Protein AF-A0A4U0UFH1-F1 (afdb_monomer_lite)

Organism: NCBI:txid706561

Radius of gyration: 25.68 Å; chains: 1; bounding box: 41×74×59 Å

Structure (mmCIF, N/CA/C/O backbone):
data_AF-A0A4U0UFH1-F1
#
_entry.id   AF-A0A4U0UFH1-F1
#
loop_
_atom_site.group_PDB
_atom_site.id
_atom_site.type_symbol
_atom_site.label_atom_id
_atom_site.label_alt_id
_atom_site.label_comp_id
_atom_site.label_asym_id
_atom_site.label_entity_id
_atom_site.label_seq_id
_atom_site.pdbx_PDB_ins_code
_atom_site.Cartn_x
_atom_site.Cartn_y
_atom_site.Cartn_z
_atom_site.occupancy
_atom_site.B_iso_or_equiv
_atom_site.auth_seq_id
_atom_site.auth_comp_id
_atom_site.auth_asym_id
_atom_site.auth_atom_id
_atom_site.pdbx_PDB_model_num
ATOM 1 N N . MET A 1 1 ? -1.975 3.810 -0.167 1.00 56.53 1 MET A N 1
ATOM 2 C CA . MET A 1 1 ? -1.772 4.178 1.249 1.00 56.53 1 MET A CA 1
ATOM 3 C C . MET A 1 1 ? -2.772 5.247 1.732 1.00 56.53 1 MET A C 1
ATOM 5 O O . MET A 1 1 ? -2.327 6.306 2.142 1.00 56.53 1 MET A O 1
ATOM 9 N N . PRO A 1 2 ? -4.106 5.030 1.708 1.00 56.38 2 PRO A N 1
ATOM 10 C CA . PRO A 1 2 ? -5.043 5.984 2.325 1.00 56.38 2 PRO A CA 1
ATOM 11 C C . PRO A 1 2 ? -5.350 5.672 3.802 1.00 56.38 2 PRO A C 1
ATOM 13 O O . PRO A 1 2 ? -5.425 6.580 4.615 1.00 56.38 2 PRO A O 1
ATOM 16 N N . VAL A 1 3 ? -5.448 4.395 4.187 1.00 59.94 3 VAL A N 1
ATOM 17 C CA . VAL A 1 3 ? -5.938 3.991 5.521 1.00 59.94 3 VAL A CA 1
ATOM 18 C C . VAL A 1 3 ? -5.001 4.343 6.676 1.00 59.94 3 VAL A C 1
ATOM 20 O O . VAL A 1 3 ? -5.473 4.820 7.699 1.00 59.94 3 VAL A O 1
ATOM 23 N N . LEU A 1 4 ? -3.680 4.203 6.507 1.00 57.53 4 LEU A N 1
ATOM 24 C CA . LEU A 1 4 ? -2.716 4.647 7.522 1.00 57.53 4 LEU A CA 1
ATOM 25 C C . LEU A 1 4 ? -2.809 6.164 7.747 1.00 57.53 4 LEU A C 1
ATOM 27 O O . LEU A 1 4 ? -2.747 6.614 8.884 1.00 57.53 4 LEU A O 1
ATOM 31 N N . SER A 1 5 ? -3.011 6.937 6.676 1.00 58.66 5 SER A N 1
ATOM 32 C CA . SER A 1 5 ? -3.169 8.391 6.761 1.00 58.66 5 SER A CA 1
ATOM 33 C C . SER A 1 5 ? -4.456 8.765 7.497 1.00 58.66 5 SER A C 1
ATOM 35 O O . SER A 1 5 ? -4.416 9.602 8.393 1.00 58.66 5 SER A O 1
ATOM 37 N N . THR A 1 6 ? -5.572 8.088 7.212 1.00 59.12 6 THR A N 1
ATOM 38 C CA . THR A 1 6 ? -6.838 8.327 7.920 1.00 59.12 6 THR A CA 1
ATOM 39 C C . THR A 1 6 ? -6.751 7.936 9.396 1.00 59.12 6 THR A C 1
ATOM 41 O O . THR A 1 6 ? -7.201 8.688 10.251 1.00 59.12 6 THR A O 1
ATOM 44 N N . CYS A 1 7 ? -6.121 6.804 9.726 1.00 55.56 7 CYS A N 1
ATOM 45 C CA . CYS A 1 7 ? -5.922 6.391 11.116 1.00 55.56 7 CYS A CA 1
ATOM 46 C C . CYS A 1 7 ? -5.016 7.362 11.884 1.00 55.56 7 CYS A C 1
ATOM 48 O O . CYS A 1 7 ? -5.320 7.687 13.025 1.00 55.56 7 CYS A O 1
ATOM 50 N N . VAL A 1 8 ? -3.946 7.864 11.260 1.00 58.84 8 VAL A N 1
ATOM 51 C CA . VAL A 1 8 ? -3.068 8.880 11.863 1.00 58.84 8 VAL A CA 1
ATOM 52 C C . VAL A 1 8 ? -3.810 10.201 12.094 1.00 58.84 8 VAL A C 1
ATOM 54 O O . VAL A 1 8 ? -3.580 10.849 13.106 1.00 58.84 8 VAL A O 1
ATOM 57 N N . PHE A 1 9 ? -4.735 10.575 11.207 1.00 54.12 9 PHE A N 1
ATOM 58 C CA . PHE A 1 9 ? -5.520 11.806 11.344 1.00 54.12 9 PHE A CA 1
ATOM 59 C C . PHE A 1 9 ? -6.676 11.686 12.353 1.00 54.12 9 PHE A C 1
ATOM 61 O O . PHE A 1 9 ? -7.079 12.674 12.958 1.00 54.12 9 PHE A O 1
ATOM 68 N N . CYS A 1 10 ? -7.209 10.478 12.559 1.00 53.50 10 CYS A N 1
ATOM 69 C CA . CYS A 1 10 ? -8.273 10.221 13.533 1.00 53.50 10 CYS A CA 1
ATOM 70 C C . CYS A 1 10 ? -7.763 9.989 14.967 1.00 53.50 10 CYS A C 1
ATOM 72 O O . CYS A 1 10 ? -8.563 10.038 15.900 1.00 53.50 10 CYS A O 1
ATOM 74 N N . VAL A 1 11 ? -6.464 9.743 15.173 1.00 55.12 11 VAL A N 1
ATOM 75 C CA . VAL A 1 11 ? -5.869 9.607 16.512 1.00 55.12 11 VAL A CA 1
ATOM 76 C C . VAL A 1 11 ? -5.380 10.979 16.976 1.00 55.12 11 VAL A C 1
ATOM 78 O O . VAL A 1 11 ? -4.228 11.350 16.777 1.00 55.12 11 VAL A O 1
ATOM 81 N N . ALA A 1 12 ? -6.272 11.735 17.614 1.00 54.06 12 ALA A N 1
ATOM 82 C CA . ALA A 1 12 ? -5.907 12.966 18.317 1.00 54.06 12 ALA A CA 1
ATOM 83 C C . ALA A 1 12 ? -5.194 12.692 19.659 1.00 54.06 12 ALA A C 1
ATOM 85 O O . ALA A 1 12 ? -4.575 13.594 20.213 1.00 54.06 12 ALA A O 1
ATOM 86 N N . ASP A 1 13 ? -5.252 11.453 20.169 1.00 54.22 13 ASP A N 1
ATOM 87 C CA . ASP A 1 13 ? -4.726 11.092 21.487 1.00 54.22 13 ASP A CA 1
ATOM 88 C C . ASP A 1 13 ? -3.996 9.731 21.457 1.00 54.22 13 ASP A C 1
ATOM 90 O O . ASP A 1 13 ? -4.577 8.643 21.534 1.00 54.22 13 ASP A O 1
ATOM 94 N N . LEU A 1 14 ? -2.678 9.791 21.257 1.00 53.53 14 LEU A N 1
ATOM 95 C CA . LEU A 1 14 ? -1.799 8.618 21.160 1.00 53.53 14 LEU A CA 1
ATOM 96 C C . LEU A 1 14 ? -1.584 7.918 22.514 1.00 53.53 14 LEU A C 1
ATOM 98 O O . LEU A 1 14 ? -1.271 6.726 22.530 1.00 53.53 14 LEU A O 1
ATOM 102 N N . ASP A 1 15 ? -1.733 8.618 23.640 1.00 56.34 15 ASP A N 1
ATOM 103 C CA . ASP A 1 15 ? -1.388 8.081 24.965 1.00 56.34 15 ASP A CA 1
ATOM 104 C C . ASP A 1 15 ? -2.514 7.257 25.600 1.00 56.34 15 ASP A C 1
ATOM 106 O O . ASP A 1 15 ? -2.249 6.219 26.219 1.00 56.34 15 ASP A O 1
ATOM 110 N N . THR A 1 16 ? -3.777 7.619 25.362 1.00 54.78 16 THR A N 1
ATOM 111 C CA . THR A 1 16 ? -4.931 6.795 25.769 1.00 54.78 16 THR A CA 1
ATOM 112 C C . THR A 1 16 ? -5.009 5.476 24.998 1.00 54.78 16 THR A C 1
ATOM 114 O O . THR A 1 16 ? -5.370 4.438 25.558 1.00 54.78 16 THR A O 1
ATOM 117 N N . THR A 1 17 ? -4.599 5.482 23.729 1.00 52.62 17 THR A N 1
ATOM 118 C CA . THR A 1 17 ? -4.703 4.316 22.842 1.00 52.62 17 THR A CA 1
ATOM 119 C C . THR A 1 17 ? -3.608 3.266 23.094 1.00 52.62 17 THR A C 1
ATOM 121 O O . THR A 1 17 ? -3.835 2.076 22.888 1.00 52.62 17 THR A O 1
ATOM 124 N N . LEU A 1 18 ? -2.432 3.678 23.583 1.00 53.38 18 LEU A N 1
ATOM 125 C CA . LEU A 1 18 ? -1.328 2.772 23.941 1.00 53.38 18 LEU A CA 1
ATOM 126 C C . LEU A 1 18 ? -1.445 2.194 25.358 1.00 53.38 18 LEU A C 1
ATOM 128 O O . LEU A 1 18 ? -0.888 1.135 25.633 1.00 53.38 18 LEU A O 1
ATOM 132 N N . SER A 1 19 ? -2.167 2.882 26.244 1.00 53.06 19 SER A N 1
ATOM 133 C CA . SER A 1 19 ? -2.436 2.421 27.613 1.00 53.06 19 SER A CA 1
ATOM 134 C C . SER A 1 19 ? -3.617 1.445 27.677 1.00 53.06 19 SER A C 1
ATOM 136 O O . SER A 1 19 ? -3.767 0.690 28.639 1.00 53.06 19 SER A O 1
ATOM 138 N N . ALA A 1 20 ? -4.469 1.436 26.647 1.00 54.28 20 ALA A N 1
ATOM 139 C CA . ALA A 1 20 ? -5.577 0.504 26.539 1.00 54.28 20 ALA A CA 1
ATOM 140 C C . ALA A 1 20 ? -5.063 -0.899 26.171 1.00 54.28 20 ALA A C 1
ATOM 142 O O . ALA A 1 20 ? -4.697 -1.169 25.032 1.00 54.28 20 ALA A O 1
ATOM 143 N N . SER A 1 21 ? -5.118 -1.826 27.132 1.00 47.50 21 SER A N 1
ATOM 144 C CA . SER A 1 21 ? -4.844 -3.273 26.993 1.00 47.50 21 SER A CA 1
ATOM 145 C C . SER A 1 21 ? -5.851 -4.017 26.081 1.00 47.50 21 SER A C 1
ATOM 147 O O . SER A 1 21 ? -6.188 -5.180 26.282 1.00 47.50 21 SER A O 1
ATOM 149 N N . THR A 1 22 ? -6.427 -3.339 25.088 1.00 49.94 22 THR A N 1
ATOM 150 C CA . THR A 1 22 ? -7.315 -3.946 24.092 1.00 49.94 22 THR A CA 1
ATOM 151 C C . THR A 1 22 ? -6.535 -4.033 22.790 1.00 49.94 22 THR A C 1
ATOM 153 O O . THR A 1 22 ? -6.144 -3.010 22.244 1.00 49.94 22 THR A O 1
ATOM 156 N N . GLY A 1 23 ? -6.288 -5.253 22.307 1.00 53.34 23 GLY A N 1
ATOM 157 C CA . GLY A 1 23 ? -5.334 -5.595 21.241 1.00 53.34 23 GLY A CA 1
ATOM 158 C C . GLY A 1 23 ? -5.533 -4.981 19.844 1.00 53.34 23 GLY A C 1
ATOM 159 O O . GLY A 1 23 ? -4.995 -5.522 18.882 1.00 53.34 23 GLY A O 1
ATOM 160 N N . SER A 1 24 ? -6.281 -3.885 19.680 1.00 58.22 24 SER A N 1
ATOM 161 C CA . SER A 1 24 ? -6.248 -3.057 18.470 1.00 58.22 24 SER A CA 1
ATOM 162 C C . SER A 1 24 ? -6.780 -1.630 18.710 1.00 58.22 24 SER A C 1
ATOM 164 O O . SER A 1 24 ? -7.933 -1.483 19.124 1.00 58.22 24 SER A O 1
ATOM 166 N N . PRO A 1 25 ? -6.010 -0.579 18.353 1.00 65.56 25 PRO A N 1
ATOM 167 C CA . PRO A 1 25 ? -6.364 0.838 18.554 1.00 65.56 25 PRO A CA 1
ATOM 168 C C . PRO A 1 25 ? -7.621 1.274 17.783 1.00 65.56 25 PRO A C 1
ATOM 170 O O . PRO A 1 25 ? -8.322 2.207 18.158 1.00 65.56 25 PRO A O 1
ATOM 173 N N . VAL A 1 26 ? -7.942 0.573 16.698 1.00 65.94 26 VAL A N 1
ATOM 174 C CA . VAL A 1 26 ? -9.131 0.835 15.877 1.00 65.94 26 VAL A CA 1
ATOM 175 C C . VAL A 1 26 ? -10.419 0.508 16.640 1.00 65.94 26 VAL A C 1
ATOM 177 O O . VAL A 1 26 ? -11.404 1.237 16.551 1.00 65.94 26 VAL A O 1
ATOM 180 N N . VAL A 1 27 ? -10.413 -0.562 17.439 1.00 67.81 27 VAL A N 1
ATOM 181 C CA . VAL A 1 27 ? -11.609 -1.031 18.154 1.00 67.81 27 VAL A CA 1
ATOM 182 C C . VAL A 1 27 ? -11.937 -0.119 19.340 1.00 67.81 27 VAL A C 1
ATOM 184 O O . VAL A 1 27 ? -13.112 0.110 19.630 1.00 67.81 27 VAL A O 1
ATOM 187 N N . SER A 1 28 ? -10.924 0.448 20.003 1.00 67.69 28 SER A N 1
ATOM 188 C CA . SER A 1 28 ? -11.123 1.394 21.108 1.00 67.69 28 SER A CA 1
ATOM 189 C C . SER A 1 28 ? -11.746 2.708 20.636 1.00 67.69 28 SER A C 1
ATOM 191 O O . SER A 1 28 ? -12.680 3.185 21.278 1.00 67.69 28 SER A O 1
ATOM 193 N N . VAL A 1 29 ? -11.316 3.241 19.485 1.00 72.88 29 VAL A N 1
ATOM 194 C CA . VAL A 1 29 ? -11.898 4.462 18.899 1.00 72.88 29 VAL A CA 1
ATOM 195 C C . VAL A 1 29 ? -13.370 4.244 18.543 1.00 72.88 29 VAL A C 1
ATOM 197 O O . VAL A 1 29 ? -14.221 5.027 18.957 1.00 72.88 29 VAL A O 1
ATOM 200 N N . PHE A 1 30 ? -13.715 3.135 17.877 1.00 72.06 30 PHE A N 1
ATOM 201 C CA . PHE A 1 30 ? -15.117 2.844 17.549 1.00 72.06 30 PHE A CA 1
ATOM 202 C C . PHE A 1 30 ? -15.994 2.625 18.783 1.00 72.06 30 PHE A C 1
ATOM 204 O O . PHE A 1 30 ? -17.158 3.039 18.791 1.00 72.06 30 PHE A O 1
ATOM 211 N N . LYS A 1 31 ? -15.451 2.013 19.842 1.00 72.06 31 LYS A N 1
ATOM 212 C CA . LYS A 1 31 ? -16.163 1.849 21.115 1.00 72.06 31 LYS A CA 1
ATOM 213 C C . LYS A 1 31 ? -16.420 3.199 21.791 1.00 72.06 31 LYS A C 1
ATOM 215 O O . LYS A 1 31 ? -17.509 3.401 22.324 1.00 72.06 31 LYS A O 1
ATOM 220 N N . GLN A 1 32 ? -15.462 4.123 21.723 1.00 71.31 32 GLN A N 1
ATOM 221 C CA . GLN A 1 32 ? -15.585 5.457 22.307 1.00 71.31 32 GLN A CA 1
ATOM 222 C C . GLN A 1 32 ? -16.527 6.370 21.514 1.00 71.31 32 GLN A C 1
ATOM 224 O O . GLN A 1 32 ? -17.304 7.101 22.119 1.00 71.31 32 GLN A O 1
ATOM 229 N N . SER A 1 33 ? -16.535 6.282 20.181 1.00 73.06 33 SER A N 1
ATOM 230 C CA . SER A 1 33 ? -17.460 7.057 19.342 1.00 73.06 33 SER A CA 1
ATOM 231 C C . SER A 1 33 ? -18.903 6.550 19.397 1.00 73.06 33 SER A C 1
ATOM 233 O O . SER A 1 33 ? -19.830 7.339 19.249 1.00 73.06 33 SER A O 1
ATOM 235 N N . THR A 1 34 ? -19.111 5.245 19.593 1.00 78.12 34 THR A N 1
ATOM 236 C CA . THR A 1 34 ? -20.451 4.635 19.494 1.00 78.12 34 THR A CA 1
ATOM 237 C C . THR A 1 34 ? -21.132 4.456 20.852 1.00 78.12 34 THR A C 1
ATOM 239 O O . THR A 1 34 ? -22.347 4.291 20.909 1.00 78.12 34 THR A O 1
ATOM 242 N N . GLY A 1 35 ? -20.375 4.410 21.955 1.00 71.00 35 GLY A N 1
ATOM 243 C CA . GLY A 1 35 ? -20.907 4.184 23.308 1.00 71.00 35 GLY A CA 1
ATOM 244 C C . GLY A 1 35 ? -21.553 2.805 23.537 1.00 71.00 35 GLY A C 1
ATOM 245 O O . GLY A 1 35 ? -21.919 2.478 24.662 1.00 71.00 35 GLY A O 1
ATOM 246 N N . SER A 1 36 ? -21.669 1.974 22.495 1.00 77.44 36 SER A N 1
ATOM 247 C CA . SER A 1 36 ? -22.2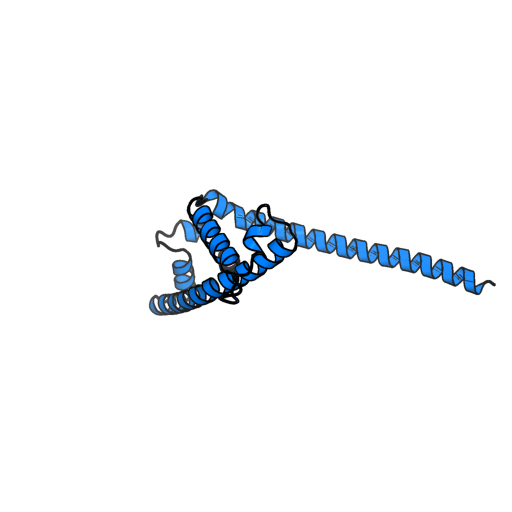98 0.654 22.514 1.00 77.44 36 SER A CA 1
ATOM 248 C C . SER A 1 36 ? -21.435 -0.386 21.802 1.00 77.44 36 SER A C 1
ATOM 250 O O . SER A 1 36 ? -20.925 -0.163 20.700 1.00 77.44 36 SER A O 1
ATOM 252 N N . THR A 1 37 ? -21.301 -1.557 22.427 1.00 76.75 37 THR A N 1
ATOM 253 C CA .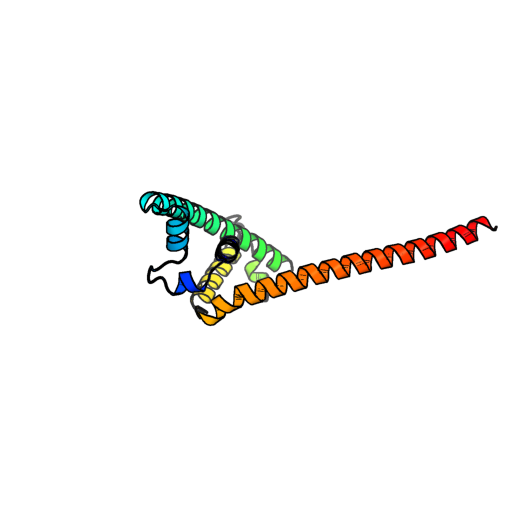 THR A 1 37 ? -20.459 -2.665 21.956 1.00 76.75 37 THR A CA 1
ATOM 254 C C . THR A 1 37 ? -20.951 -3.246 20.628 1.00 76.75 37 THR A C 1
ATOM 256 O O . THR A 1 37 ? -20.138 -3.602 19.781 1.00 76.75 37 THR A O 1
ATOM 259 N N . ALA A 1 38 ? -22.269 -3.303 20.406 1.00 80.69 38 ALA A N 1
ATOM 260 C CA . ALA A 1 38 ? -22.845 -3.872 19.184 1.00 80.69 38 ALA A CA 1
ATOM 261 C C . ALA A 1 38 ? -22.609 -2.978 17.953 1.00 80.69 38 ALA A C 1
ATOM 263 O O . ALA A 1 38 ? -22.250 -3.472 16.884 1.00 80.69 38 ALA A O 1
ATOM 264 N N . GLY A 1 39 ? -22.742 -1.657 18.113 1.00 79.50 39 GLY A N 1
ATOM 265 C CA . GLY A 1 39 ? -22.488 -0.704 17.029 1.00 79.50 39 GLY A CA 1
ATOM 266 C C . GLY A 1 39 ? -21.007 -0.636 16.644 1.00 79.50 39 GLY A C 1
ATOM 267 O O . GLY A 1 39 ? -20.680 -0.598 15.459 1.00 79.50 39 GLY A O 1
ATOM 268 N N . ALA A 1 40 ? -20.102 -0.741 17.624 1.00 77.44 40 ALA A N 1
ATOM 269 C CA . ALA A 1 40 ? -18.664 -0.798 17.366 1.00 77.44 40 ALA A CA 1
ATOM 270 C C . ALA A 1 40 ? -18.262 -2.027 16.525 1.00 77.44 40 ALA A C 1
ATOM 272 O O . ALA A 1 40 ? -17.444 -1.910 15.611 1.00 77.44 40 ALA A O 1
ATOM 273 N N . ILE A 1 41 ? -18.864 -3.195 16.781 1.00 80.81 41 ILE A N 1
ATOM 274 C CA . ILE A 1 41 ? -18.599 -4.423 16.012 1.00 80.81 41 ILE A CA 1
ATOM 275 C C . ILE A 1 41 ? -19.103 -4.289 14.567 1.00 80.81 41 ILE A C 1
ATOM 277 O O . ILE A 1 41 ? -18.384 -4.659 13.639 1.00 80.81 41 ILE A O 1
ATOM 281 N N . GLY A 1 42 ? -20.297 -3.720 14.362 1.00 85.56 42 GLY A N 1
ATOM 282 C CA . GLY A 1 42 ? -20.858 -3.502 13.023 1.00 85.56 42 GLY A CA 1
ATOM 283 C C . GLY A 1 42 ? -20.033 -2.534 12.170 1.00 85.56 42 GLY A C 1
ATOM 284 O O . GLY A 1 42 ? -19.770 -2.800 11.000 1.00 85.56 42 GLY A O 1
ATOM 285 N N . LEU A 1 43 ? -19.552 -1.439 12.761 1.00 81.19 43 LEU A N 1
ATOM 286 C CA . LEU A 1 43 ? -18.667 -0.498 12.065 1.00 81.19 43 LEU A CA 1
ATOM 287 C C . LEU A 1 43 ? -17.311 -1.136 11.729 1.00 81.19 43 LEU A C 1
ATOM 289 O O . LEU A 1 43 ? -16.781 -0.941 10.634 1.00 81.19 43 LEU A O 1
ATOM 293 N N . THR A 1 44 ? -16.779 -1.955 12.641 1.00 80.06 44 THR A N 1
ATOM 294 C CA . THR A 1 44 ? -15.499 -2.649 12.440 1.00 80.06 44 THR A CA 1
ATOM 295 C C . THR A 1 44 ? -15.581 -3.689 11.317 1.00 80.06 44 THR A C 1
ATOM 297 O O . THR A 1 44 ? -14.650 -3.803 10.520 1.00 80.06 44 THR A O 1
ATOM 300 N N . SER A 1 45 ? -16.686 -4.433 11.202 1.00 82.88 45 SER A N 1
ATOM 301 C CA . SER A 1 45 ? -16.848 -5.436 10.139 1.00 82.88 45 SER A CA 1
ATOM 302 C C . SER A 1 45 ? -16.982 -4.802 8.753 1.00 82.88 45 SER A C 1
ATOM 304 O O . SER A 1 45 ? -16.367 -5.280 7.800 1.00 82.88 45 SER A O 1
ATOM 306 N N . ILE A 1 46 ? -17.708 -3.685 8.641 1.00 86.94 46 ILE A N 1
ATOM 307 C CA . ILE A 1 46 ? -17.808 -2.910 7.397 1.00 86.94 46 ILE A CA 1
ATOM 308 C C . ILE A 1 46 ? -16.420 -2.411 6.980 1.00 86.94 46 ILE A C 1
ATOM 310 O O . ILE A 1 46 ? -16.020 -2.585 5.827 1.00 86.94 46 ILE A O 1
ATOM 314 N N . LEU A 1 47 ? -15.642 -1.870 7.921 1.00 82.69 47 LEU A N 1
ATOM 315 C CA . LEU A 1 47 ? -14.278 -1.416 7.653 1.00 82.69 47 LEU A CA 1
ATOM 316 C C . LEU A 1 47 ? -13.377 -2.555 7.145 1.00 82.69 47 LEU A C 1
ATOM 318 O O . LEU A 1 47 ? -12.612 -2.349 6.203 1.00 82.69 47 LEU A O 1
ATOM 322 N N . LEU A 1 48 ? -13.493 -3.758 7.719 1.00 83.06 48 LEU A N 1
ATOM 323 C CA . LEU A 1 48 ? -12.747 -4.940 7.275 1.00 83.06 48 LEU A CA 1
ATOM 324 C C . LEU A 1 48 ? -13.020 -5.263 5.798 1.00 83.06 48 LEU A C 1
ATOM 326 O O . LEU A 1 48 ? -12.090 -5.525 5.038 1.00 83.06 48 LEU A O 1
ATOM 330 N N . VAL A 1 49 ? -14.281 -5.198 5.367 1.00 88.69 49 VAL A N 1
ATOM 331 C CA . VAL A 1 49 ? -14.657 -5.460 3.969 1.00 88.69 49 VAL A CA 1
ATOM 332 C C . VAL A 1 49 ? -14.064 -4.406 3.032 1.00 88.69 49 VAL A C 1
ATOM 334 O O . VAL A 1 49 ? -13.492 -4.752 1.996 1.00 88.69 49 VAL A O 1
ATOM 337 N N . LEU A 1 50 ? -14.127 -3.125 3.407 1.00 85.19 50 LEU A N 1
ATOM 338 C CA . LEU A 1 50 ? -13.516 -2.048 2.623 1.00 85.19 50 LEU A CA 1
ATOM 339 C C . LEU A 1 50 ? -11.997 -2.233 2.502 1.00 85.19 50 LEU A C 1
ATOM 341 O O . LEU A 1 50 ? -11.438 -2.041 1.421 1.00 85.19 50 LEU A O 1
ATOM 345 N N . LEU A 1 51 ? -11.330 -2.655 3.580 1.00 81.81 51 LEU A N 1
ATOM 346 C CA . LEU A 1 51 ? -9.889 -2.917 3.590 1.00 81.81 51 LEU A CA 1
ATOM 347 C C . LEU A 1 51 ? -9.491 -4.005 2.588 1.00 81.81 51 LEU A C 1
ATOM 349 O O . LEU A 1 51 ? -8.477 -3.859 1.901 1.00 81.81 51 LEU A O 1
ATOM 353 N N . LEU A 1 52 ? -10.295 -5.061 2.448 1.00 85.31 52 LEU A N 1
ATOM 354 C CA . LEU A 1 52 ? -10.036 -6.123 1.473 1.00 85.31 52 LEU A CA 1
ATOM 355 C C . LEU A 1 52 ? -10.116 -5.596 0.034 1.00 85.31 52 LEU A C 1
ATOM 357 O O . LEU A 1 52 ? -9.211 -5.833 -0.769 1.00 85.31 52 LEU A O 1
ATOM 361 N N . ILE A 1 53 ? -11.151 -4.815 -0.280 1.00 86.94 53 ILE A N 1
ATOM 362 C CA . ILE A 1 53 ? -11.356 -4.244 -1.621 1.00 86.94 53 ILE A CA 1
ATOM 363 C C . ILE A 1 53 ? -10.242 -3.243 -1.969 1.00 86.94 53 ILE A C 1
ATOM 365 O O . ILE A 1 53 ? -9.712 -3.238 -3.087 1.00 86.94 53 ILE A O 1
ATOM 369 N N . ILE A 1 54 ? -9.842 -2.412 -1.003 1.00 84.94 54 ILE A N 1
ATOM 370 C CA . ILE A 1 54 ? -8.762 -1.433 -1.176 1.00 84.94 54 ILE A CA 1
ATOM 371 C C . ILE A 1 54 ? -7.425 -2.140 -1.395 1.00 84.94 54 ILE A C 1
ATOM 373 O O . ILE A 1 54 ? -6.646 -1.713 -2.247 1.00 84.94 54 ILE A O 1
ATOM 377 N N . SER A 1 55 ? -7.164 -3.230 -0.672 1.00 83.88 55 SER A N 1
ATOM 378 C CA . SER A 1 55 ? -5.925 -4.003 -0.803 1.00 83.88 55 SER A CA 1
ATOM 379 C C . SER A 1 55 ? -5.744 -4.515 -2.232 1.00 83.88 55 SER A C 1
ATOM 381 O O . SER A 1 55 ? -4.721 -4.239 -2.861 1.00 83.88 55 SER A O 1
ATOM 383 N N . ILE A 1 56 ? -6.781 -5.135 -2.799 1.00 87.56 56 ILE A N 1
ATOM 384 C CA . ILE A 1 56 ? -6.775 -5.617 -4.188 1.00 87.56 56 ILE A CA 1
ATOM 385 C C . ILE A 1 56 ? -6.576 -4.452 -5.172 1.00 87.56 56 ILE A C 1
ATOM 387 O O . ILE A 1 56 ? -5.746 -4.526 -6.082 1.00 87.56 56 ILE A O 1
ATOM 391 N N . SER A 1 57 ? -7.288 -3.342 -4.958 1.00 87.38 57 SER A N 1
ATOM 392 C CA . SER A 1 57 ? -7.192 -2.144 -5.803 1.00 87.38 57 SER A CA 1
ATOM 393 C C . SER A 1 57 ? -5.784 -1.540 -5.782 1.00 87.38 57 SER A C 1
ATOM 395 O O . SER A 1 57 ? -5.250 -1.140 -6.817 1.00 87.38 57 SER A O 1
ATOM 397 N N . SER A 1 58 ? -5.145 -1.513 -4.613 1.00 83.75 58 SER A N 1
ATOM 398 C CA . SER A 1 58 ? -3.788 -0.995 -4.454 1.00 83.75 58 SER A CA 1
ATOM 399 C C . SER A 1 58 ? -2.741 -1.866 -5.146 1.00 83.75 58 SER A C 1
ATOM 401 O O . SER A 1 58 ? -1.913 -1.325 -5.875 1.00 83.75 58 SER A O 1
ATOM 403 N N . MET A 1 59 ? -2.829 -3.197 -5.036 1.00 84.62 59 MET A N 1
ATOM 404 C CA . MET A 1 59 ? -1.938 -4.111 -5.765 1.00 84.62 59 MET A CA 1
ATOM 405 C C . MET A 1 59 ? -2.064 -3.924 -7.285 1.00 84.62 59 MET A C 1
ATOM 407 O O . MET A 1 59 ? -1.063 -3.902 -8.012 1.00 84.62 59 MET A O 1
ATOM 411 N N . ALA A 1 60 ? -3.292 -3.715 -7.772 1.00 86.44 60 ALA A N 1
ATOM 412 C CA . ALA A 1 60 ? -3.552 -3.453 -9.183 1.00 86.44 60 ALA A CA 1
ATOM 413 C C . ALA A 1 60 ? -2.937 -2.124 -9.664 1.00 86.44 60 ALA A C 1
ATOM 415 O O . ALA A 1 60 ? -2.390 -2.063 -10.769 1.00 86.44 60 ALA A O 1
ATOM 416 N N . LEU A 1 61 ? -2.997 -1.067 -8.847 1.00 86.62 61 LEU A N 1
ATOM 417 C CA . LEU A 1 61 ? -2.393 0.236 -9.147 1.00 86.62 61 LEU A CA 1
ATOM 418 C C . LEU A 1 61 ? -0.865 0.171 -9.137 1.00 86.62 61 LEU A C 1
ATOM 420 O O . LEU A 1 61 ? -0.234 0.616 -10.097 1.00 86.62 61 LEU A O 1
ATOM 424 N N . THR A 1 62 ? -0.273 -0.437 -8.110 1.00 86.25 62 THR A N 1
ATOM 425 C CA . THR A 1 62 ? 1.184 -0.569 -7.990 1.00 86.25 62 THR A CA 1
ATOM 426 C C . THR A 1 62 ? 1.766 -1.322 -9.181 1.00 86.25 62 THR A C 1
ATOM 428 O O . THR A 1 62 ? 2.741 -0.869 -9.765 1.00 86.25 62 THR A O 1
ATOM 431 N N . THR A 1 63 ? 1.105 -2.383 -9.654 1.00 87.12 63 THR A N 1
ATOM 432 C CA . THR A 1 63 ? 1.539 -3.112 -10.860 1.00 87.12 63 THR A CA 1
ATOM 433 C C . THR A 1 63 ? 1.610 -2.203 -12.099 1.00 87.12 63 THR A C 1
ATOM 435 O O . THR A 1 63 ? 2.522 -2.325 -12.920 1.00 87.12 63 THR A O 1
ATOM 438 N N . ARG A 1 64 ? 0.655 -1.273 -12.258 1.00 86.62 64 ARG A N 1
ATOM 439 C CA . ARG A 1 64 ? 0.645 -0.308 -13.375 1.00 86.62 64 ARG A CA 1
ATOM 440 C C . ARG A 1 64 ? 1.773 0.714 -13.238 1.00 86.62 64 ARG A C 1
ATOM 442 O O . ARG A 1 64 ? 2.416 1.025 -14.236 1.00 86.62 64 ARG A O 1
ATOM 449 N N . GLN A 1 65 ? 2.015 1.195 -12.021 1.00 86.38 65 GLN A N 1
ATOM 450 C CA . GLN A 1 65 ? 3.076 2.157 -11.711 1.00 86.38 65 GLN A CA 1
ATOM 451 C C . GLN A 1 65 ? 4.464 1.549 -11.920 1.00 86.38 65 GLN A C 1
ATOM 453 O O . GLN A 1 65 ? 5.284 2.130 -12.620 1.00 86.38 65 GLN A O 1
ATOM 458 N N . THR A 1 66 ? 4.709 0.344 -11.401 1.00 84.62 66 THR A N 1
ATOM 459 C CA . THR A 1 66 ? 5.977 -0.375 -11.583 1.00 84.62 66 THR A CA 1
ATOM 460 C C . THR A 1 66 ? 6.278 -0.624 -13.059 1.00 84.62 66 THR A C 1
ATOM 462 O O . THR A 1 66 ? 7.420 -0.488 -13.483 1.00 84.62 66 THR A O 1
ATOM 465 N N . PHE A 1 67 ? 5.263 -0.922 -13.875 1.00 82.06 67 PHE A N 1
ATOM 466 C CA . PHE A 1 67 ? 5.466 -1.037 -15.318 1.00 82.06 67 PHE A CA 1
ATOM 467 C C . PHE A 1 67 ? 5.798 0.302 -15.990 1.00 82.06 67 PHE A C 1
ATOM 469 O O . PHE A 1 67 ? 6.643 0.333 -16.880 1.00 82.06 67 PHE A O 1
ATOM 476 N N . ALA A 1 68 ? 5.156 1.401 -15.579 1.00 82.50 68 ALA A N 1
ATOM 477 C CA . ALA A 1 68 ? 5.488 2.729 -16.093 1.00 82.50 68 ALA A CA 1
ATOM 478 C C . ALA A 1 68 ? 6.945 3.101 -15.762 1.00 82.50 68 ALA A C 1
ATOM 480 O O . ALA A 1 68 ? 7.686 3.481 -16.662 1.00 82.50 68 ALA A O 1
ATOM 481 N N . PHE A 1 69 ? 7.396 2.849 -14.528 1.00 78.31 69 PHE A N 1
ATOM 482 C CA . PHE A 1 69 ? 8.796 3.048 -14.132 1.00 78.31 69 PHE A CA 1
ATOM 483 C C . PHE A 1 69 ? 9.777 2.142 -14.883 1.00 78.31 69 PHE A C 1
ATOM 485 O O . PHE A 1 69 ? 10.870 2.573 -15.250 1.00 78.31 69 PHE A O 1
ATOM 492 N N . ALA A 1 70 ? 9.391 0.893 -15.157 1.00 81.50 70 ALA A N 1
ATOM 493 C CA . ALA A 1 70 ? 10.199 0.002 -15.980 1.00 81.50 70 ALA A CA 1
ATOM 494 C C . ALA A 1 70 ? 10.330 0.530 -17.418 1.00 81.50 70 ALA A C 1
ATOM 496 O O . ALA A 1 70 ? 11.412 0.439 -17.991 1.00 81.50 70 ALA A O 1
ATOM 497 N N . ARG A 1 71 ? 9.273 1.132 -17.981 1.00 76.75 71 ARG A N 1
ATOM 498 C CA . ARG A 1 71 ? 9.303 1.759 -19.312 1.00 76.75 71 ARG A CA 1
ATOM 499 C C . ARG A 1 71 ? 10.219 2.984 -19.359 1.00 76.75 71 ARG A C 1
ATOM 501 O O . ARG A 1 71 ? 10.885 3.196 -20.366 1.00 76.75 71 ARG A O 1
ATOM 508 N N . ASP A 1 72 ? 10.295 3.732 -18.265 1.00 87.38 72 ASP A N 1
ATOM 509 C CA . ASP A 1 72 ? 11.153 4.915 -18.157 1.00 87.38 72 ASP A CA 1
ATOM 510 C C . ASP A 1 72 ? 12.618 4.551 -17.809 1.00 87.38 72 ASP A C 1
ATOM 512 O O . ASP A 1 72 ? 13.421 5.423 -17.492 1.00 87.38 72 ASP A O 1
ATOM 516 N N . ASN A 1 73 ? 12.989 3.259 -17.877 1.00 79.88 73 ASN A N 1
ATOM 517 C CA . ASN A 1 73 ? 14.320 2.711 -17.565 1.00 79.88 73 ASN A CA 1
ATOM 518 C C . ASN A 1 73 ? 14.881 3.128 -16.190 1.00 79.88 73 ASN A C 1
ATOM 520 O O . ASN A 1 73 ? 16.086 3.057 -15.957 1.00 79.88 73 ASN A O 1
ATOM 524 N N . SER A 1 74 ? 14.023 3.511 -15.239 1.00 77.06 74 SER A N 1
ATOM 525 C CA . SER A 1 74 ? 14.463 4.050 -13.944 1.00 77.06 74 SER A CA 1
ATOM 526 C C . SER A 1 74 ? 14.794 2.971 -12.897 1.00 77.06 74 SER A C 1
ATOM 528 O O . SER A 1 74 ? 15.072 3.296 -11.743 1.00 77.06 74 SER A O 1
ATOM 530 N N . MET A 1 75 ? 14.732 1.683 -13.260 1.00 76.44 75 MET A N 1
ATOM 531 C CA . MET A 1 75 ? 14.960 0.548 -12.357 1.00 76.44 75 MET A CA 1
ATOM 532 C C . MET A 1 75 ? 16.100 -0.346 -12.844 1.00 76.44 75 MET A C 1
ATOM 534 O O . MET A 1 75 ? 16.172 -0.692 -14.021 1.00 76.44 75 MET A O 1
ATOM 538 N N . VAL A 1 76 ? 16.912 -0.831 -11.898 1.00 64.06 76 VAL A N 1
ATOM 539 C CA . VAL A 1 76 ? 18.066 -1.726 -12.133 1.00 64.06 76 VAL A CA 1
ATOM 540 C C . VAL A 1 76 ? 17.712 -3.062 -12.812 1.00 64.06 76 VAL A C 1
ATOM 542 O O . VAL A 1 76 ? 18.593 -3.740 -13.324 1.00 64.06 76 VAL A O 1
ATOM 545 N N . LEU A 1 77 ? 16.424 -3.427 -12.859 1.00 71.69 77 LEU A N 1
ATOM 546 C CA . LEU A 1 77 ? 15.883 -4.608 -13.551 1.00 71.69 77 LEU A CA 1
ATOM 547 C C . LEU A 1 77 ? 14.795 -4.253 -14.590 1.00 71.69 77 LEU A C 1
ATOM 549 O O . LEU A 1 77 ? 13.912 -5.062 -14.878 1.00 71.69 77 LEU A O 1
ATOM 553 N N . SER A 1 78 ? 14.841 -3.043 -15.160 1.00 74.81 78 SER A N 1
ATOM 554 C CA . SER A 1 78 ? 13.836 -2.544 -16.116 1.00 74.81 78 SER A CA 1
ATOM 555 C C . SER A 1 78 ? 13.572 -3.522 -17.273 1.00 74.81 78 SER A C 1
ATOM 557 O O . SER A 1 78 ? 12.412 -3.826 -17.545 1.00 74.81 78 SER A O 1
ATOM 559 N N . SER A 1 79 ? 14.616 -4.107 -17.873 1.00 73.62 79 SER A N 1
ATOM 560 C CA . SER A 1 79 ? 14.477 -5.024 -19.016 1.00 73.62 79 SER A CA 1
ATOM 561 C C . SER A 1 79 ? 13.630 -6.266 -18.693 1.00 73.62 79 SER A C 1
ATOM 563 O O . SER A 1 79 ? 12.740 -6.621 -19.459 1.00 73.62 79 SER A O 1
ATOM 565 N N . TRP A 1 80 ? 13.814 -6.882 -17.519 1.00 77.19 80 TRP A N 1
ATOM 566 C CA . TRP A 1 80 ? 13.070 -8.086 -17.118 1.00 77.19 80 TRP A CA 1
ATOM 567 C C . TRP A 1 80 ? 11.621 -7.785 -16.700 1.00 77.19 80 TRP A C 1
ATOM 569 O O . TRP A 1 80 ? 10.711 -8.576 -16.952 1.00 77.19 80 TRP A O 1
ATOM 579 N N . ILE A 1 81 ? 11.386 -6.621 -16.087 1.00 74.12 81 ILE A N 1
ATOM 580 C CA . ILE A 1 81 ? 10.059 -6.187 -15.619 1.00 74.12 81 ILE A CA 1
ATOM 581 C C . ILE A 1 81 ? 9.205 -5.650 -16.782 1.00 74.12 81 ILE A C 1
ATOM 583 O O . ILE A 1 81 ? 7.981 -5.802 -16.774 1.00 74.12 81 ILE A O 1
ATOM 587 N N . ALA A 1 82 ? 9.840 -5.049 -17.794 1.00 70.00 82 ALA A N 1
ATOM 588 C CA . ALA A 1 82 ? 9.181 -4.520 -18.985 1.00 70.00 82 ALA A CA 1
ATOM 589 C C . ALA A 1 82 ? 8.761 -5.611 -19.987 1.00 70.00 82 ALA A C 1
ATOM 591 O O . ALA A 1 82 ? 7.937 -5.335 -20.862 1.00 70.00 82 ALA A O 1
ATOM 592 N N . GLN A 1 83 ? 9.270 -6.846 -19.867 1.00 74.44 83 GLN A N 1
ATOM 593 C CA . GLN A 1 83 ? 8.844 -7.948 -20.730 1.00 74.44 83 GLN A CA 1
ATOM 594 C C . GLN A 1 83 ? 7.376 -8.322 -20.478 1.00 74.44 83 GLN A C 1
ATOM 596 O O . GLN A 1 83 ? 6.980 -8.781 -19.405 1.00 74.44 83 GLN A O 1
ATOM 601 N N . ILE A 1 84 ? 6.555 -8.138 -21.513 1.00 71.38 84 ILE A N 1
ATOM 602 C CA . ILE A 1 84 ? 5.138 -8.502 -21.522 1.00 71.38 84 ILE A CA 1
ATOM 603 C C . ILE A 1 84 ? 5.001 -9.917 -22.087 1.00 71.38 84 ILE A C 1
ATOM 605 O O . ILE A 1 84 ? 5.405 -10.188 -23.216 1.00 71.38 84 ILE A O 1
ATOM 609 N N . ASN A 1 85 ? 4.373 -10.816 -21.327 1.00 70.88 85 ASN A N 1
ATOM 610 C CA . ASN A 1 85 ? 4.030 -12.149 -21.816 1.00 70.88 85 ASN A CA 1
ATOM 611 C C . ASN A 1 85 ? 2.821 -12.075 -22.763 1.00 70.88 85 ASN A C 1
ATOM 613 O O . ASN A 1 85 ? 1.680 -11.898 -22.330 1.00 70.88 85 ASN A O 1
ATOM 617 N N . VAL A 1 86 ? 3.070 -12.265 -24.061 1.00 65.88 86 VAL A N 1
ATOM 618 C CA . VAL A 1 86 ? 2.068 -12.164 -25.143 1.00 65.88 86 VAL A CA 1
ATOM 619 C C . VAL A 1 86 ? 0.924 -13.177 -24.984 1.00 65.88 86 VAL A C 1
ATOM 621 O O . VAL A 1 86 ? -0.206 -12.906 -25.371 1.00 65.88 86 VAL A O 1
ATOM 624 N N . ARG A 1 87 ? 1.190 -14.329 -24.350 1.00 71.56 87 ARG A N 1
ATOM 625 C CA . ARG A 1 87 ? 0.213 -15.414 -24.145 1.00 71.56 87 ARG A CA 1
ATOM 626 C C . ARG A 1 87 ? -0.950 -15.029 -23.225 1.00 71.56 87 ARG A C 1
ATOM 628 O O . ARG A 1 87 ? -2.049 -15.537 -23.407 1.00 71.56 87 ARG A O 1
ATOM 635 N N . PHE A 1 88 ? -0.701 -14.168 -22.238 1.00 69.56 88 PHE A N 1
ATOM 636 C CA . PHE A 1 88 ? -1.681 -13.834 -21.202 1.00 69.56 88 PHE A CA 1
ATOM 637 C C . PHE A 1 88 ? -2.175 -12.389 -21.289 1.00 69.56 88 PHE A C 1
ATOM 639 O O . PHE A 1 88 ? -3.156 -12.064 -20.638 1.00 69.56 88 PHE A O 1
ATOM 646 N N . GLY A 1 89 ? -1.512 -11.505 -22.048 1.00 73.31 89 GLY A N 1
ATOM 647 C CA . GLY A 1 89 ? -1.875 -10.080 -22.130 1.00 73.31 89 GLY A CA 1
ATOM 648 C C . GLY A 1 89 ? -1.716 -9.310 -20.808 1.00 73.31 89 GLY A C 1
ATOM 649 O O . GLY A 1 89 ? -1.999 -8.116 -20.743 1.00 73.31 89 GLY A O 1
ATOM 650 N N . VAL A 1 90 ? -1.240 -9.978 -19.750 1.00 70.88 90 VAL A N 1
ATOM 651 C CA . VAL A 1 90 ? -1.050 -9.432 -18.404 1.00 70.88 90 VAL A CA 1
ATOM 652 C C . VAL A 1 90 ? 0.443 -9.407 -18.064 1.00 70.88 90 VAL A C 1
ATOM 654 O O . VAL A 1 90 ? 1.198 -10.332 -18.368 1.00 70.88 90 VAL A O 1
ATOM 657 N N . ARG A 1 91 ? 0.877 -8.330 -17.402 1.00 74.38 91 ARG A N 1
ATOM 658 C CA . ARG A 1 91 ? 2.267 -8.079 -16.981 1.00 74.38 91 ARG A CA 1
ATOM 659 C C . ARG A 1 91 ? 2.635 -8.885 -15.730 1.00 74.38 91 ARG A C 1
ATOM 661 O O . ARG A 1 91 ? 2.746 -8.334 -14.639 1.00 74.38 91 ARG A O 1
ATOM 668 N N . LEU A 1 92 ? 2.797 -10.197 -15.897 1.00 80.06 92 LEU A N 1
ATOM 669 C CA . LEU A 1 92 ? 3.080 -11.154 -14.815 1.00 80.06 92 LEU A CA 1
ATOM 670 C C . LEU A 1 92 ? 4.379 -10.854 -14.047 1.00 80.06 92 LEU A C 1
ATOM 672 O O . LEU A 1 92 ? 4.381 -10.936 -12.820 1.00 80.06 92 LEU A O 1
ATOM 676 N N . ASN A 1 93 ? 5.450 -10.441 -14.733 1.00 82.81 93 ASN A N 1
ATOM 677 C CA . ASN A 1 93 ? 6.739 -10.159 -14.085 1.00 82.81 93 ASN A CA 1
ATOM 678 C C . ASN A 1 93 ? 6.646 -8.985 -13.095 1.00 82.81 93 ASN A C 1
ATOM 680 O O . ASN A 1 93 ? 7.228 -9.042 -12.015 1.00 82.81 93 ASN A O 1
ATOM 684 N N . ALA A 1 94 ? 5.856 -7.953 -13.417 1.00 82.06 94 ALA A N 1
ATOM 685 C CA . ALA A 1 94 ? 5.616 -6.825 -12.516 1.00 82.06 94 ALA A CA 1
ATOM 686 C C . ALA A 1 94 ? 4.839 -7.251 -11.259 1.00 82.06 94 ALA A C 1
ATOM 688 O O . ALA A 1 94 ? 5.182 -6.829 -10.157 1.00 82.06 94 ALA A O 1
ATOM 689 N N . VAL A 1 95 ? 3.844 -8.135 -11.406 1.00 84.94 95 VAL A N 1
ATOM 690 C CA . VAL A 1 95 ? 3.077 -8.675 -10.270 1.00 84.94 95 VAL A CA 1
ATOM 691 C C . VAL A 1 95 ? 3.983 -9.499 -9.352 1.00 84.94 95 VAL A C 1
ATOM 693 O O . VAL A 1 95 ? 4.015 -9.254 -8.146 1.00 84.94 95 VAL A O 1
ATOM 696 N N . LEU A 1 96 ? 4.779 -10.414 -9.915 1.00 85.75 96 LEU A N 1
ATOM 697 C CA . LEU A 1 96 ? 5.737 -11.231 -9.160 1.00 85.75 96 LEU A CA 1
ATOM 698 C C . LEU A 1 96 ? 6.764 -10.375 -8.413 1.00 85.75 96 LEU A C 1
ATOM 700 O O . LEU A 1 96 ? 7.028 -10.626 -7.239 1.00 85.75 96 LEU A O 1
ATOM 704 N N . PHE A 1 97 ? 7.289 -9.329 -9.057 1.00 85.62 97 PHE A N 1
ATOM 705 C CA . PHE A 1 97 ? 8.209 -8.391 -8.418 1.00 85.62 97 PHE A CA 1
ATOM 706 C C . PHE A 1 97 ? 7.559 -7.670 -7.230 1.00 85.62 97 PHE A C 1
ATOM 708 O O . PHE A 1 97 ? 8.136 -7.636 -6.145 1.00 85.62 97 PHE A O 1
ATOM 715 N N . THR A 1 98 ? 6.341 -7.138 -7.397 1.00 84.62 98 THR A N 1
ATOM 716 C CA . THR A 1 98 ? 5.633 -6.463 -6.295 1.00 84.62 98 THR A CA 1
ATOM 717 C C . THR A 1 98 ? 5.332 -7.409 -5.134 1.00 84.62 98 THR A C 1
ATOM 719 O O . THR A 1 98 ? 5.477 -7.017 -3.981 1.00 84.62 98 THR A O 1
ATOM 722 N N . MET A 1 99 ? 5.000 -8.671 -5.417 1.00 85.06 99 MET A N 1
ATOM 723 C CA . MET A 1 99 ? 4.740 -9.673 -4.386 1.00 85.06 99 MET A CA 1
ATOM 724 C C . MET A 1 99 ? 6.019 -10.055 -3.627 1.00 85.06 99 MET A C 1
ATOM 726 O O . MET A 1 99 ? 6.016 -10.101 -2.398 1.00 85.06 99 MET A O 1
ATOM 730 N N . ALA A 1 100 ? 7.130 -10.257 -4.343 1.00 88.50 100 ALA A N 1
ATOM 731 C CA . ALA A 1 100 ? 8.436 -10.507 -3.738 1.00 88.50 100 ALA A CA 1
ATOM 732 C C . ALA A 1 100 ? 8.893 -9.323 -2.871 1.00 88.50 100 ALA A C 1
ATOM 734 O O . ALA A 1 100 ? 9.378 -9.519 -1.759 1.00 88.50 100 ALA A O 1
ATOM 735 N N . PHE A 1 101 ? 8.674 -8.092 -3.337 1.00 84.75 101 PHE A N 1
ATOM 736 C CA . PHE A 1 101 ? 8.977 -6.882 -2.578 1.00 84.75 101 PHE A CA 1
ATOM 737 C C . PHE A 1 101 ? 8.124 -6.762 -1.307 1.00 84.75 101 PHE A C 1
ATOM 739 O O . PHE A 1 101 ? 8.654 -6.443 -0.246 1.00 84.75 101 PHE A O 1
ATOM 746 N N . SER A 1 102 ? 6.825 -7.071 -1.378 1.00 84.00 102 SER A N 1
ATOM 747 C CA . SER A 1 102 ? 5.952 -7.110 -0.199 1.00 84.00 102 SER A CA 1
ATOM 748 C C . SER A 1 102 ? 6.398 -8.151 0.828 1.00 84.00 102 SER A C 1
ATOM 750 O O . SER A 1 102 ? 6.355 -7.869 2.022 1.00 84.00 102 SER A O 1
ATOM 752 N N . LEU A 1 103 ? 6.872 -9.322 0.393 1.00 85.00 103 LEU A N 1
ATOM 753 C CA . LEU A 1 103 ? 7.427 -10.340 1.292 1.00 85.00 103 LEU A CA 1
ATOM 754 C C . LEU A 1 103 ? 8.732 -9.874 1.946 1.00 85.00 103 LEU A C 1
ATOM 756 O O . LEU A 1 103 ? 8.914 -10.056 3.146 1.00 85.00 103 LEU A O 1
ATOM 760 N N . LEU A 1 104 ? 9.608 -9.223 1.178 1.00 87.88 104 LEU A N 1
ATOM 761 C CA . LEU A 1 104 ? 10.859 -8.661 1.687 1.00 87.88 104 LEU A CA 1
ATOM 762 C C . LEU A 1 104 ? 10.598 -7.567 2.736 1.00 87.88 104 LEU A C 1
ATOM 764 O O . LEU A 1 104 ? 11.222 -7.552 3.794 1.00 87.88 104 LEU A O 1
ATOM 768 N N . MET A 1 105 ? 9.628 -6.690 2.464 1.00 77.81 105 MET A N 1
ATOM 769 C CA . MET A 1 105 ? 9.173 -5.656 3.397 1.00 77.81 105 MET A CA 1
ATOM 770 C C . MET A 1 105 ? 8.486 -6.252 4.621 1.00 77.81 105 MET A C 1
ATOM 772 O O . MET A 1 105 ? 8.692 -5.766 5.719 1.00 77.81 105 MET A O 1
ATOM 776 N N . SER A 1 106 ? 7.729 -7.338 4.473 1.00 79.50 106 SER A N 1
ATOM 777 C CA . SER A 1 106 ? 7.146 -8.034 5.623 1.00 79.50 106 SER A CA 1
ATOM 778 C C . SER A 1 106 ? 8.200 -8.712 6.503 1.00 79.50 106 SER A C 1
ATOM 780 O O . SER A 1 106 ? 7.897 -9.040 7.648 1.00 79.50 106 SER A O 1
ATOM 782 N N . LEU A 1 107 ? 9.405 -8.963 5.985 1.00 75.81 107 LEU A N 1
ATOM 783 C CA . LEU A 1 107 ? 10.515 -9.534 6.748 1.00 75.81 107 LEU A CA 1
ATOM 784 C C . LEU A 1 107 ? 11.277 -8.454 7.533 1.00 75.81 107 LEU A C 1
ATOM 786 O O . LEU A 1 107 ? 11.773 -8.699 8.630 1.00 75.81 107 LEU A O 1
ATOM 790 N N . ILE A 1 108 ? 11.306 -7.236 6.996 1.00 83.12 108 ILE A N 1
ATOM 791 C CA . ILE A 1 108 ? 11.788 -6.020 7.651 1.00 83.12 108 ILE A CA 1
ATOM 792 C C . ILE A 1 108 ? 10.593 -5.375 8.358 1.00 83.12 108 ILE A C 1
ATOM 794 O O . ILE A 1 108 ? 9.945 -4.492 7.824 1.00 83.12 108 ILE A O 1
ATOM 798 N N . ASN A 1 109 ? 10.246 -5.829 9.563 1.00 62.66 109 ASN A N 1
ATOM 799 C CA . ASN A 1 109 ? 9.212 -5.164 10.367 1.00 62.66 109 ASN A CA 1
ATOM 800 C C . ASN A 1 109 ? 9.841 -4.078 11.259 1.00 62.66 109 ASN A C 1
ATOM 802 O O . ASN A 1 109 ? 10.301 -4.403 12.358 1.00 62.66 109 ASN A O 1
ATOM 806 N N . PRO A 1 110 ? 9.849 -2.787 10.871 1.00 58.06 110 PRO A N 1
ATOM 807 C CA . PRO A 1 110 ? 10.140 -1.695 11.790 1.00 58.06 110 PRO A CA 1
ATOM 808 C C . PRO A 1 110 ? 8.905 -1.432 12.664 1.00 58.06 110 PRO A C 1
ATOM 810 O O . PRO A 1 110 ? 8.238 -0.411 12.537 1.00 58.06 110 PRO A O 1
ATOM 813 N N . SER A 1 111 ? 8.582 -2.361 13.563 1.00 63.44 111 SER A N 1
ATOM 814 C CA . SER A 1 111 ? 7.446 -2.227 14.482 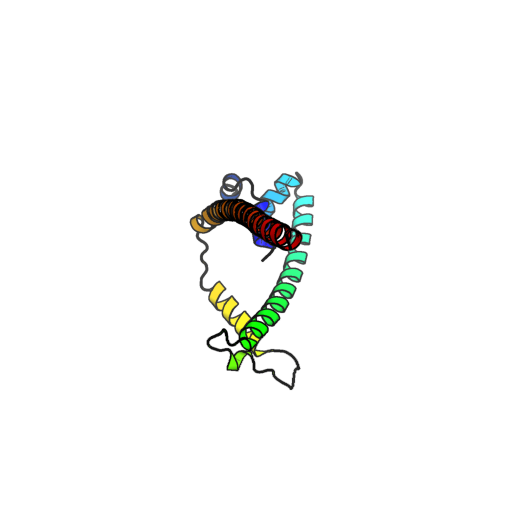1.00 63.44 111 SER A CA 1
ATOM 815 C C . SER A 1 111 ? 7.845 -1.548 15.796 1.00 63.44 111 SER A C 1
ATOM 817 O O . SER A 1 111 ? 7.430 -1.978 16.870 1.00 63.44 111 SER A O 1
ATOM 819 N N . SER A 1 112 ? 8.710 -0.530 15.754 1.00 71.19 112 SER A N 1
ATOM 820 C CA . SER A 1 112 ? 9.151 0.131 16.984 1.00 71.19 112 SER A CA 1
ATOM 821 C C . SER A 1 112 ? 8.146 1.208 17.398 1.00 71.19 112 SER A C 1
ATOM 823 O O . SER A 1 112 ? 7.840 2.137 16.650 1.00 71.19 112 SER A O 1
ATOM 825 N N . THR A 1 113 ? 7.638 1.106 18.628 1.00 64.19 113 THR A N 1
ATOM 826 C CA . THR A 1 113 ? 6.677 2.054 19.222 1.00 64.19 113 THR A CA 1
ATOM 827 C C . THR A 1 113 ? 7.166 3.507 19.148 1.00 64.19 113 THR A C 1
ATOM 829 O O . THR A 1 113 ? 6.364 4.430 19.024 1.00 64.19 113 THR A O 1
ATOM 832 N N . MET A 1 114 ? 8.487 3.714 19.152 1.00 65.12 114 MET A N 1
ATOM 833 C CA . MET A 1 114 ? 9.113 5.034 19.036 1.00 65.12 114 MET A CA 1
ATOM 834 C C . MET A 1 114 ? 9.011 5.614 17.619 1.00 65.12 114 MET A C 1
ATOM 836 O O . MET A 1 114 ? 8.719 6.798 17.465 1.00 65.12 114 MET A O 1
ATOM 840 N N . ALA A 1 115 ? 9.192 4.791 16.579 1.00 63.22 115 ALA A N 1
ATOM 841 C CA . ALA A 1 115 ? 9.034 5.235 15.196 1.00 63.22 115 ALA A CA 1
ATOM 842 C C . ALA A 1 115 ? 7.569 5.582 14.888 1.00 63.22 115 ALA A C 1
ATOM 844 O O . ALA A 1 115 ? 7.298 6.610 14.268 1.00 63.22 115 ALA A O 1
ATOM 845 N N . PHE A 1 116 ? 6.621 4.786 15.397 1.00 61.97 116 PHE A N 1
ATOM 846 C CA . PHE A 1 116 ? 5.191 5.063 15.231 1.00 61.97 116 PHE A CA 1
ATOM 847 C C . PHE A 1 116 ? 4.726 6.323 15.961 1.00 61.97 116 PHE A C 1
ATOM 849 O O . PHE A 1 116 ? 3.887 7.042 15.429 1.00 61.97 116 PHE A O 1
ATOM 856 N N . LYS A 1 117 ? 5.272 6.620 17.149 1.00 66.56 117 LYS A N 1
ATOM 857 C CA . LYS A 1 117 ? 4.976 7.871 17.869 1.00 66.56 117 LYS A CA 1
ATOM 858 C C . LYS A 1 117 ? 5.568 9.100 17.167 1.00 66.56 117 LYS A C 1
ATOM 860 O O . LYS A 1 117 ? 4.950 10.159 17.173 1.00 66.56 117 LYS A O 1
ATOM 865 N N . CYS A 1 118 ? 6.749 8.969 16.560 1.00 68.31 118 CYS A N 1
ATOM 866 C CA . CYS A 1 118 ? 7.460 10.089 15.940 1.00 68.31 118 CYS A CA 1
ATOM 867 C C . CYS A 1 118 ? 6.945 10.435 14.528 1.00 68.31 118 CYS A C 1
ATOM 869 O O . CYS A 1 118 ? 6.914 11.601 14.145 1.00 68.31 118 CYS A O 1
ATOM 871 N N . PHE A 1 119 ? 6.487 9.448 13.750 1.00 70.81 119 PHE A N 1
ATOM 872 C CA . PHE A 1 119 ? 5.986 9.682 12.392 1.00 70.81 119 PHE A CA 1
ATOM 873 C C . PHE A 1 119 ? 4.881 10.751 12.294 1.00 70.81 119 PHE A C 1
ATOM 875 O O . PHE A 1 119 ? 5.055 11.670 11.499 1.00 70.81 119 PHE A O 1
ATOM 882 N N . PRO A 1 120 ? 3.783 10.706 13.075 1.00 68.19 120 PRO A N 1
ATOM 883 C CA . PRO A 1 120 ? 2.733 11.714 12.982 1.00 68.19 120 PRO A CA 1
ATOM 884 C C . PRO A 1 120 ? 3.233 13.109 13.356 1.00 68.19 120 PRO A C 1
ATOM 886 O O . PRO A 1 120 ? 2.899 14.051 12.653 1.00 68.19 120 PRO A O 1
ATOM 889 N N . VAL A 1 121 ? 4.080 13.250 14.386 1.00 74.00 121 VAL A N 1
ATOM 890 C CA . VAL A 1 121 ? 4.602 14.567 14.794 1.00 74.00 121 VAL A CA 1
ATOM 891 C C . VAL A 1 121 ? 5.601 15.136 13.782 1.00 74.00 121 VAL A C 1
ATOM 893 O O . VAL A 1 121 ? 5.60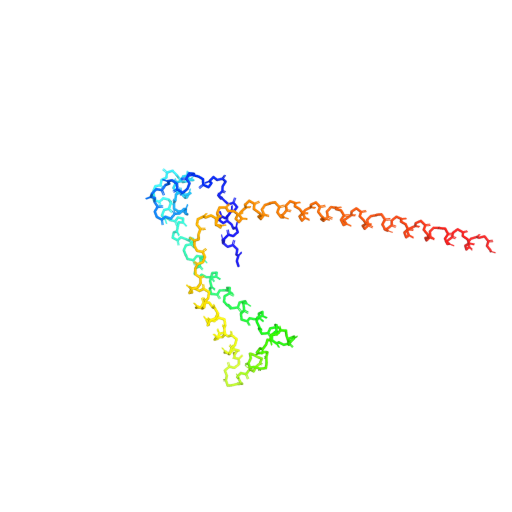0 16.335 13.527 1.00 74.00 121 VAL A O 1
ATOM 896 N N . CYS A 1 122 ? 6.432 14.295 13.158 1.00 69.00 122 CYS A N 1
ATOM 897 C CA . CYS A 1 122 ? 7.321 14.729 12.079 1.00 69.00 122 CYS A CA 1
ATOM 898 C C . CYS A 1 122 ? 6.553 15.017 10.790 1.00 69.00 122 CYS A C 1
ATOM 900 O O . CYS A 1 122 ? 6.906 15.950 10.079 1.00 69.00 122 CYS A O 1
ATOM 902 N N . PHE A 1 123 ? 5.513 14.241 10.488 1.00 68.62 123 PHE A N 1
ATOM 903 C CA . PHE A 1 123 ? 4.691 14.437 9.302 1.00 68.62 123 PHE A CA 1
ATOM 904 C C . PHE A 1 123 ? 3.849 15.709 9.406 1.00 68.62 123 PHE A C 1
ATOM 906 O O . PHE A 1 123 ? 3.793 16.458 8.439 1.00 68.62 123 PHE A O 1
ATOM 913 N N . THR A 1 124 ? 3.246 16.001 10.564 1.00 70.31 124 THR A N 1
ATOM 914 C CA . THR A 1 124 ? 2.528 17.267 10.771 1.00 70.31 124 THR A CA 1
ATOM 915 C C . THR A 1 124 ? 3.473 18.457 10.721 1.00 70.31 124 THR A C 1
ATOM 917 O O . THR A 1 124 ? 3.139 19.436 10.067 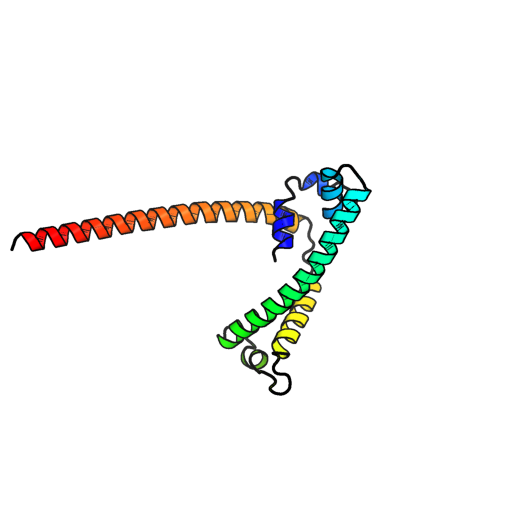1.00 70.31 124 THR A O 1
ATOM 920 N N 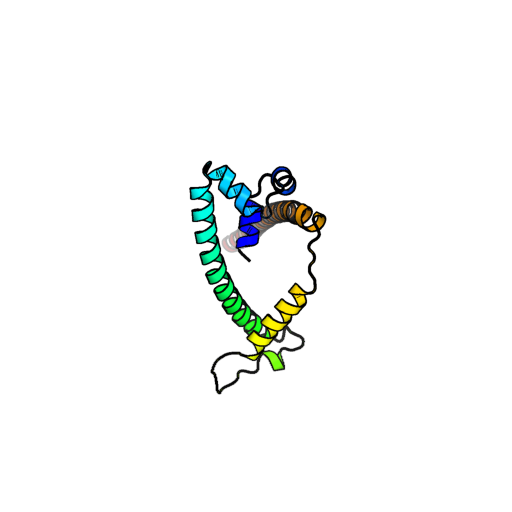. ARG A 1 125 ? 4.680 18.360 11.300 1.00 72.50 125 ARG A N 1
ATOM 921 C CA . ARG A 1 125 ? 5.705 19.405 11.138 1.00 72.50 125 ARG A CA 1
ATOM 922 C C . ARG A 1 125 ? 6.090 19.609 9.675 1.00 72.50 125 ARG A C 1
ATOM 924 O O . ARG A 1 125 ? 6.136 20.736 9.216 1.00 72.50 125 ARG A O 1
ATOM 931 N N . ARG A 1 126 ? 6.302 18.515 8.936 1.00 71.44 126 ARG A N 1
ATOM 932 C CA . ARG A 1 126 ? 6.657 18.550 7.511 1.00 71.44 126 ARG A CA 1
ATOM 933 C C . ARG A 1 126 ? 5.533 19.141 6.659 1.00 71.44 126 ARG A C 1
ATOM 935 O O . ARG A 1 126 ? 5.824 19.882 5.734 1.00 71.44 126 ARG A O 1
ATOM 942 N N . ALA A 1 127 ? 4.279 18.824 6.973 1.00 71.12 127 ALA A N 1
ATOM 943 C CA . ALA A 1 127 ? 3.116 19.375 6.287 1.00 71.12 127 ALA A CA 1
ATOM 944 C C . ALA A 1 127 ? 2.943 20.875 6.571 1.00 71.12 127 ALA A C 1
ATOM 946 O O . ALA A 1 127 ? 2.571 21.617 5.668 1.00 71.12 127 ALA A O 1
ATOM 947 N N . ASP A 1 128 ? 3.255 21.320 7.790 1.00 75.06 128 ASP A N 1
ATOM 948 C CA . ASP A 1 128 ? 3.299 22.737 8.164 1.00 75.06 128 ASP A CA 1
ATOM 949 C C . ASP A 1 128 ? 4.445 23.465 7.430 1.00 75.06 128 ASP A C 1
ATOM 951 O O . ASP A 1 128 ? 4.241 24.519 6.828 1.00 75.06 128 ASP A O 1
ATOM 955 N N . ASP A 1 129 ? 5.625 22.838 7.342 1.00 79.31 129 ASP A N 1
ATOM 956 C CA . ASP A 1 129 ? 6.754 23.339 6.548 1.00 79.31 129 ASP A CA 1
ATOM 957 C C . ASP A 1 129 ? 6.409 23.423 5.049 1.00 79.31 129 ASP A C 1
ATOM 959 O O . ASP A 1 129 ? 6.754 24.405 4.392 1.00 79.31 129 ASP A O 1
ATOM 963 N N . ASP A 1 130 ? 5.712 22.423 4.495 1.00 77.62 130 ASP A N 1
ATOM 964 C CA . ASP A 1 130 ? 5.303 22.400 3.086 1.00 77.62 130 ASP A CA 1
ATOM 965 C C . ASP A 1 130 ? 4.204 23.443 2.798 1.00 77.62 130 ASP A C 1
ATOM 967 O O . ASP A 1 130 ? 4.226 24.059 1.730 1.00 77.62 130 ASP A O 1
ATOM 971 N N . VAL A 1 131 ? 3.285 23.710 3.740 1.00 78.31 131 VAL A N 1
ATOM 972 C CA . VAL A 1 131 ? 2.265 24.766 3.584 1.00 78.31 131 VAL A CA 1
ATOM 973 C C . VAL A 1 131 ? 2.908 26.154 3.599 1.00 78.31 131 VAL A C 1
ATOM 975 O O . VAL A 1 131 ? 2.643 26.970 2.716 1.00 78.31 131 VAL A O 1
ATOM 978 N N . HIS A 1 132 ? 3.841 26.394 4.524 1.00 79.69 132 HIS A N 1
ATOM 979 C CA . HIS A 1 132 ? 4.586 27.647 4.596 1.00 79.69 132 HIS A CA 1
ATOM 980 C C . HIS A 1 132 ? 5.547 27.829 3.414 1.00 79.69 132 HIS A C 1
ATOM 982 O O . HIS A 1 132 ? 5.737 28.951 2.939 1.00 79.69 132 HIS A O 1
ATOM 988 N N . ALA A 1 133 ? 6.147 26.749 2.908 1.00 82.56 133 ALA A N 1
ATOM 989 C CA . ALA A 1 133 ? 6.970 26.786 1.703 1.00 82.56 133 ALA A CA 1
ATOM 990 C C . ALA A 1 133 ? 6.130 27.105 0.458 1.00 82.56 133 ALA A C 1
ATOM 992 O O . ALA A 1 133 ? 6.551 27.917 -0.366 1.00 82.56 133 ALA A O 1
ATOM 993 N N . PHE A 1 134 ? 4.930 26.529 0.339 1.00 79.12 134 PHE A N 1
ATOM 994 C CA . PHE A 1 134 ? 4.012 26.834 -0.756 1.00 79.12 134 PHE A CA 1
ATOM 995 C C . PHE A 1 134 ? 3.550 28.298 -0.729 1.00 79.12 134 PHE A C 1
ATOM 997 O O . PHE A 1 134 ? 3.520 28.942 -1.779 1.00 79.12 134 PHE A O 1
ATOM 1004 N N . ASP A 1 135 ? 3.293 28.865 0.454 1.00 82.62 135 ASP A N 1
ATOM 1005 C CA . ASP A 1 135 ? 2.999 30.296 0.603 1.00 82.62 135 ASP A CA 1
ATOM 1006 C C . ASP A 1 135 ? 4.179 31.184 0.184 1.00 82.62 135 ASP A C 1
ATOM 1008 O O . ASP A 1 135 ? 3.976 32.205 -0.477 1.00 82.62 135 ASP A O 1
ATOM 1012 N N . ARG A 1 136 ? 5.425 30.787 0.488 1.00 84.75 136 ARG A N 1
ATOM 1013 C CA . ARG A 1 136 ? 6.614 31.509 -0.001 1.00 84.75 136 ARG A CA 1
ATOM 1014 C C . ARG A 1 136 ? 6.758 31.434 -1.517 1.00 84.75 136 ARG A C 1
ATOM 1016 O O . ARG A 1 136 ? 7.064 32.452 -2.124 1.00 84.75 136 ARG A O 1
ATOM 1023 N N . LEU A 1 137 ? 6.502 30.277 -2.129 1.00 83.94 137 LEU A N 1
ATOM 1024 C CA . LEU A 1 137 ? 6.525 30.129 -3.590 1.00 83.94 137 LEU A CA 1
ATOM 1025 C C . LEU A 1 137 ? 5.433 30.970 -4.257 1.00 83.94 137 LEU A C 1
ATOM 1027 O O . LEU A 1 137 ? 5.673 31.600 -5.281 1.00 83.94 137 LEU A O 1
ATOM 1031 N N . ARG A 1 138 ? 4.244 31.040 -3.650 1.00 81.00 138 ARG A N 1
ATOM 1032 C CA . ARG A 1 138 ? 3.150 31.884 -4.141 1.00 81.00 138 ARG A CA 1
ATOM 1033 C C . ARG A 1 138 ? 3.469 33.378 -4.003 1.00 81.00 138 ARG A C 1
ATOM 1035 O O . ARG A 1 138 ? 3.069 34.161 -4.862 1.00 81.00 138 ARG A O 1
ATOM 1042 N N . ALA A 1 139 ? 4.191 33.772 -2.954 1.00 82.19 139 ALA A N 1
ATOM 1043 C CA . ALA A 1 139 ? 4.681 35.137 -2.776 1.00 82.19 139 ALA A CA 1
ATOM 1044 C C . ALA A 1 139 ? 5.791 35.497 -3.781 1.00 82.19 139 ALA A C 1
ATOM 1046 O O . ALA A 1 139 ? 5.788 36.606 -4.314 1.00 82.19 139 ALA A O 1
ATOM 1047 N N . ASP A 1 140 ? 6.690 34.558 -4.079 1.00 83.56 140 ASP A N 1
ATOM 1048 C CA . ASP A 1 140 ? 7.755 34.723 -5.074 1.00 83.56 140 ASP A CA 1
ATOM 1049 C C . ASP A 1 140 ? 7.179 34.830 -6.496 1.00 83.56 140 ASP A C 1
ATOM 1051 O O . ASP A 1 140 ? 7.502 35.763 -7.228 1.00 83.56 140 ASP A O 1
ATOM 1055 N N . GLU A 1 141 ? 6.199 33.985 -6.849 1.00 80.12 141 GLU A N 1
ATOM 1056 C CA . GLU A 1 141 ? 5.499 34.069 -8.140 1.00 80.12 141 GLU A CA 1
ATOM 1057 C C . GLU A 1 141 ? 4.732 35.400 -8.290 1.00 80.12 141 GLU A C 1
ATOM 1059 O O . GLU A 1 141 ? 4.679 35.984 -9.374 1.00 80.12 141 GLU A O 1
ATOM 1064 N N . ALA A 1 142 ? 4.153 35.926 -7.203 1.00 82.06 142 ALA A N 1
ATOM 1065 C CA . ALA A 1 142 ? 3.503 37.237 -7.211 1.00 82.06 142 ALA A CA 1
ATOM 1066 C C . ALA A 1 142 ? 4.510 38.389 -7.399 1.00 82.06 142 ALA A C 1
ATOM 1068 O O . ALA A 1 142 ? 4.217 39.345 -8.123 1.00 82.06 142 ALA A O 1
ATOM 1069 N N . ALA A 1 143 ? 5.696 38.290 -6.793 1.00 83.31 143 ALA A N 1
ATOM 1070 C CA . ALA A 1 143 ? 6.773 39.264 -6.952 1.00 83.31 143 ALA A CA 1
ATOM 1071 C C . ALA A 1 143 ? 7.375 39.232 -8.368 1.00 83.31 143 ALA A C 1
ATOM 1073 O O . ALA A 1 143 ? 7.596 40.287 -8.968 1.00 83.31 143 ALA A O 1
ATOM 1074 N N . GLU A 1 144 ? 7.559 38.042 -8.942 1.00 81.56 144 GLU A N 1
ATOM 1075 C CA . GLU A 1 144 ? 8.053 37.870 -10.309 1.00 81.56 144 GLU A CA 1
ATOM 1076 C C . GLU A 1 144 ? 7.033 38.365 -11.348 1.00 81.56 144 GLU A C 1
ATOM 1078 O O . GLU A 1 144 ? 7.381 39.085 -12.284 1.00 81.56 144 GLU A O 1
ATOM 1083 N N . ARG A 1 145 ? 5.731 38.115 -11.147 1.00 79.25 145 ARG A N 1
ATOM 1084 C CA . ARG A 1 145 ? 4.683 38.711 -11.998 1.00 79.25 145 ARG A CA 1
ATOM 1085 C C . ARG A 1 145 ? 4.680 40.239 -11.926 1.00 79.25 145 ARG A C 1
ATOM 1087 O O . ARG A 1 145 ? 4.455 40.887 -12.950 1.00 79.25 145 ARG A O 1
ATOM 1094 N N . ALA A 1 146 ? 4.940 40.831 -10.761 1.00 79.25 146 ALA A N 1
ATOM 1095 C CA . ALA A 1 146 ? 5.006 42.284 -10.615 1.00 79.25 146 ALA A CA 1
ATOM 1096 C C . ALA A 1 146 ? 6.224 42.890 -11.338 1.00 79.25 146 ALA A C 1
ATOM 1098 O O . ALA A 1 146 ? 6.081 43.914 -12.008 1.00 79.25 146 ALA A O 1
ATOM 1099 N N . SER A 1 147 ? 7.394 42.244 -11.279 1.00 74.31 147 SER A N 1
ATOM 1100 C CA . SER A 1 147 ? 8.609 42.714 -11.965 1.00 74.31 147 SER A CA 1
ATOM 1101 C C . SER A 1 147 ? 8.522 42.566 -13.493 1.00 74.31 147 SER A C 1
ATOM 1103 O O . SER A 1 147 ? 8.915 43.473 -14.236 1.00 74.31 147 SER A O 1
ATOM 1105 N N . VAL A 1 148 ? 7.919 41.479 -13.986 1.00 78.12 148 VAL A N 1
ATOM 1106 C CA . VAL A 1 148 ? 7.649 41.275 -15.420 1.00 78.12 148 VAL A CA 1
ATOM 1107 C C . VAL A 1 148 ? 6.609 42.277 -15.930 1.00 78.12 148 VAL A C 1
ATOM 1109 O O . VAL A 1 148 ? 6.762 42.839 -17.015 1.00 78.12 148 VAL A O 1
ATOM 1112 N N . THR A 1 149 ? 5.581 42.582 -15.135 1.00 73.56 149 THR A N 1
ATOM 1113 C CA . THR A 1 149 ? 4.578 43.594 -15.508 1.00 73.56 149 THR A CA 1
ATOM 1114 C C . THR A 1 149 ? 5.185 45.001 -15.523 1.00 73.56 149 THR A C 1
ATOM 1116 O O . THR A 1 149 ? 4.922 45.764 -16.451 1.00 73.56 149 THR A O 1
ATOM 1119 N N . ALA A 1 150 ? 6.052 45.336 -14.562 1.00 76.00 150 ALA A N 1
ATOM 1120 C CA . ALA A 1 150 ? 6.750 46.621 -14.524 1.00 76.00 150 ALA A CA 1
ATOM 1121 C C . ALA A 1 150 ? 7.692 46.815 -15.728 1.00 76.00 150 ALA A C 1
ATOM 1123 O O . ALA A 1 150 ? 7.649 47.861 -16.375 1.00 76.00 150 ALA A O 1
ATOM 1124 N N . SER A 1 151 ? 8.478 45.794 -16.090 1.00 73.62 151 SER A N 1
ATOM 1125 C CA . SER A 1 151 ? 9.362 45.859 -17.267 1.00 73.62 151 SER A CA 1
ATOM 1126 C C . SER A 1 151 ? 8.587 45.908 -18.592 1.00 73.62 151 SER A C 1
ATOM 1128 O O . SER A 1 151 ? 8.979 46.620 -19.516 1.00 73.62 151 SER A O 1
ATOM 1130 N N . THR A 1 152 ? 7.438 45.231 -18.676 1.00 75.12 152 THR A N 1
ATOM 1131 C CA . THR A 1 152 ? 6.552 45.291 -19.852 1.00 75.12 152 THR A CA 1
ATOM 1132 C C . THR A 1 152 ? 5.904 46.671 -20.013 1.00 75.12 152 THR A C 1
ATOM 1134 O O . THR A 1 152 ? 5.798 47.169 -21.134 1.00 75.12 152 THR A O 1
ATOM 1137 N N . LEU A 1 153 ? 5.497 47.318 -18.914 1.00 72.12 153 LEU A N 1
ATOM 1138 C CA . LEU A 1 153 ? 4.961 48.683 -18.946 1.00 72.12 153 LEU A CA 1
ATOM 1139 C C . LEU A 1 153 ? 6.025 49.709 -19.352 1.00 72.12 153 LEU A C 1
ATOM 1141 O O . LEU A 1 153 ? 5.723 50.593 -20.151 1.00 72.12 153 LEU A O 1
ATOM 1145 N N . GLU A 1 154 ? 7.264 49.574 -18.869 1.00 78.81 154 GLU A N 1
ATOM 1146 C CA . GLU A 1 154 ? 8.351 50.467 -19.283 1.00 78.81 154 GLU A CA 1
ATOM 1147 C C . GLU A 1 154 ? 8.693 50.307 -20.774 1.00 78.81 154 GLU A C 1
ATOM 1149 O O . GLU A 1 154 ? 8.852 51.306 -21.477 1.00 78.81 154 GLU A O 1
ATOM 1154 N N . ASN A 1 155 ? 8.723 49.074 -21.294 1.00 75.56 155 ASN A N 1
ATOM 1155 C CA . ASN A 1 155 ? 8.937 48.838 -22.724 1.00 75.56 155 ASN A CA 1
ATOM 1156 C C . ASN A 1 155 ? 7.805 49.426 -23.585 1.00 75.56 155 ASN A C 1
ATOM 1158 O O . ASN A 1 155 ? 8.078 50.101 -24.575 1.00 75.56 155 ASN A O 1
ATOM 1162 N N . ARG A 1 156 ? 6.541 49.274 -23.170 1.00 68.75 156 ARG A N 1
ATOM 1163 C CA . ARG A 1 156 ? 5.376 49.851 -23.869 1.00 68.75 156 ARG A CA 1
ATOM 1164 C C . ARG A 1 156 ? 5.349 51.378 -23.818 1.00 68.75 156 ARG A C 1
ATOM 1166 O O . ARG A 1 156 ? 4.931 52.014 -24.780 1.00 68.75 156 ARG A O 1
ATOM 1173 N N . ALA A 1 157 ? 5.807 51.980 -22.721 1.00 67.50 157 ALA A N 1
ATOM 1174 C CA . ALA A 1 157 ? 5.927 53.429 -22.618 1.00 67.50 157 ALA A CA 1
ATOM 1175 C C . ALA A 1 157 ? 6.971 53.983 -23.599 1.00 67.50 157 ALA A C 1
ATOM 1177 O O . ALA A 1 157 ? 6.745 55.045 -24.164 1.00 67.50 157 ALA A O 1
ATOM 1178 N N . ARG A 1 158 ? 8.075 53.270 -23.862 1.00 63.34 158 ARG A N 1
ATOM 1179 C CA . ARG A 1 158 ? 9.088 53.700 -24.845 1.00 63.34 158 ARG A CA 1
ATOM 1180 C C . ARG A 1 158 ? 8.597 53.606 -26.294 1.00 63.34 158 ARG A C 1
ATOM 1182 O O . ARG A 1 158 ? 8.961 54.456 -27.097 1.00 63.34 158 ARG A O 1
ATOM 1189 N N . GLU A 1 159 ? 7.744 52.634 -26.615 1.00 63.59 159 GLU A N 1
ATOM 1190 C CA . GLU A 1 159 ? 7.166 52.471 -27.960 1.00 63.59 159 GLU A CA 1
ATOM 1191 C C . GLU A 1 159 ? 6.157 53.573 -28.335 1.00 63.59 159 GLU A C 1
ATOM 1193 O O . GLU A 1 159 ? 6.014 53.881 -29.511 1.00 63.59 159 GLU A O 1
ATOM 1198 N N . CYS A 1 160 ? 5.491 54.210 -27.364 1.00 54.62 160 CYS A N 1
ATOM 1199 C CA . CYS A 1 160 ? 4.550 55.315 -27.617 1.00 54.62 160 CYS A CA 1
ATOM 1200 C C . CYS A 1 160 ? 5.218 56.694 -27.813 1.00 54.62 160 CYS A C 1
ATOM 1202 O O . CYS A 1 160 ? 4.513 57.671 -28.056 1.00 54.62 160 CYS A O 1
ATOM 1204 N N . TRP A 1 161 ? 6.545 56.796 -27.665 1.00 47.53 161 TRP A N 1
ATOM 1205 C CA . TRP A 1 161 ? 7.317 58.041 -27.834 1.00 47.53 161 TRP A CA 1
ATOM 1206 C C . TRP A 1 161 ? 8.166 58.062 -29.127 1.00 47.53 161 TRP A C 1
ATOM 1208 O O . TRP A 1 161 ? 9.115 58.842 -29.229 1.00 47.53 161 TRP A O 1
ATOM 1218 N N . CYS A 1 162 ? 7.818 57.233 -30.117 1.00 46.84 162 CYS A N 1
ATOM 1219 C CA . CYS A 1 162 ? 8.238 57.337 -31.522 1.00 46.84 162 CYS A CA 1
ATOM 1220 C C . CYS A 1 162 ? 7.001 57.494 -32.409 1.00 46.84 162 CYS A C 1
ATOM 1222 O O . CYS A 1 162 ? 7.102 58.241 -33.406 1.00 46.84 162 CYS A O 1
#

Secondary structure (DSSP, 8-state):
--HHHHHHHH-S-HHHHHH--SS-HHHHHHHHHHSSHHHHHHHHHHHHHHHHHHHHHHHHHHHHHHHHHHHTT-STTHHHHH---TTTSS-HHHHHHHHHHHHHHHHS----HHHHHHHHHHHHHHHHHHHHHHHHHHHHHHHHHHHHHHHHHHHHHHHTT-

Foldseek 3Di:
DVPVVVVLVLCPDPPVQVPPPPPDSQLVSLCVVPVDNVRSVVVVVVVVVVVVVVVVVVLVVQLVVQLVCLVVVVDPCSVQQVDDDPVPNDSVSSSVVVVVVVVVVVVVDPVDPVCVVVVSVVVVVVVVVVVVVVVVVVVVVVVVVVVVVVVVVVVVVVVVVD

Sequence (162 aa):
MPVLSTCVFCVADLDTTLSASTGSPVVSVFKQSTGSTAGAIGLTSILLVLLLIISISSMALTTRQTFAFARDNSMVLSSWIAQINVRFGVRLNAVLFTMAFSLLMSLINPSSTMAFKCFPVCFTRRADDDVHAFDRLRADEAAERASVTASTLENRARECWC

InterPro domains:
  IPR002293 Amino acid/polyamine transporter I [PF13520] (8-109)

pLDDT: mean 73.39, std 10.84, range [46.84, 88.69]